Protein AF-A0A1H0VB13-F1 (afdb_monomer)

pLDDT: mean 71.56, std 12.63, range [36.59, 88.19]

Structure (mmCIF, N/CA/C/O backbone):
data_AF-A0A1H0VB13-F1
#
_entry.id   AF-A0A1H0VB13-F1
#
loop_
_atom_site.group_PDB
_atom_site.id
_atom_site.type_symbol
_atom_site.label_atom_id
_atom_site.label_alt_id
_atom_site.label_comp_id
_atom_site.label_asym_id
_atom_site.label_entity_id
_atom_site.label_seq_id
_atom_site.pdbx_PDB_ins_code
_atom_site.Cartn_x
_atom_site.Cartn_y
_atom_site.Cartn_z
_atom_site.occupancy
_atom_site.B_iso_or_equiv
_atom_site.auth_seq_id
_atom_site.auth_comp_id
_atom_site.auth_asym_id
_atom_site.auth_atom_id
_atom_site.pdbx_PDB_model_num
ATOM 1 N N . MET A 1 1 ? -4.547 21.352 -22.268 1.00 36.59 1 MET A N 1
ATOM 2 C CA . MET A 1 1 ? -4.764 19.892 -22.176 1.00 36.59 1 MET A CA 1
ATOM 3 C C . MET A 1 1 ? -3.538 19.234 -22.782 1.00 36.59 1 MET A C 1
ATOM 5 O O . MET A 1 1 ? -3.188 19.657 -23.878 1.00 36.59 1 MET A O 1
ATOM 9 N N . PRO A 1 2 ? -2.830 18.315 -22.107 1.00 38.88 2 PRO A N 1
ATOM 10 C CA . PRO A 1 2 ? -1.687 17.658 -22.729 1.00 38.88 2 PRO A CA 1
ATOM 11 C C . PRO A 1 2 ? -2.184 16.829 -23.920 1.00 38.88 2 PRO A C 1
ATOM 13 O O . PRO A 1 2 ? -3.084 16.005 -23.779 1.00 38.88 2 PRO A O 1
ATOM 16 N N . THR A 1 3 ? -1.638 17.104 -25.100 1.00 47.19 3 THR A N 1
ATOM 17 C CA . THR A 1 3 ? -2.010 16.542 -26.406 1.00 47.19 3 THR A CA 1
ATOM 18 C C . THR A 1 3 ? -1.164 15.317 -26.745 1.00 47.19 3 THR A C 1
ATOM 20 O O . THR A 1 3 ? -0.540 15.264 -27.801 1.00 47.19 3 THR A O 1
ATOM 23 N N . HIS A 1 4 ? -1.107 14.336 -25.849 1.00 48.78 4 HIS A N 1
ATOM 24 C CA . HIS A 1 4 ? -0.528 13.035 -26.173 1.00 48.78 4 HIS A CA 1
ATOM 25 C C . HIS A 1 4 ? -1.590 11.962 -25.927 1.00 48.78 4 HIS A C 1
ATOM 27 O O . HIS A 1 4 ? -1.994 11.767 -24.780 1.00 48.78 4 HIS A O 1
ATOM 33 N N . PRO A 1 5 ? -2.115 11.308 -26.981 1.00 48.91 5 PRO A N 1
ATOM 34 C CA . PRO A 1 5 ? -3.014 10.177 -26.794 1.00 48.91 5 PRO A CA 1
ATOM 35 C C . PRO A 1 5 ? -2.253 9.094 -26.021 1.00 48.91 5 PRO A C 1
ATOM 37 O O . PRO A 1 5 ? -1.144 8.753 -26.420 1.00 48.91 5 PRO A O 1
ATOM 40 N N . MET A 1 6 ? -2.819 8.583 -24.918 1.00 52.19 6 MET A N 1
ATOM 41 C CA . MET A 1 6 ? -2.251 7.455 -24.164 1.00 52.19 6 MET A CA 1
ATOM 42 C C . MET A 1 6 ? -2.031 6.283 -25.126 1.00 52.19 6 MET A C 1
ATOM 44 O O . MET A 1 6 ? -2.987 5.631 -25.550 1.00 52.19 6 MET A O 1
ATOM 48 N N . LYS A 1 7 ? -0.780 6.043 -25.524 1.00 55.25 7 LYS A N 1
ATOM 49 C CA . LYS A 1 7 ? -0.434 4.948 -26.425 1.00 55.25 7 LYS A CA 1
ATOM 50 C C . LYS A 1 7 ? -0.218 3.698 -25.588 1.00 55.25 7 LYS A C 1
ATOM 52 O O . LYS A 1 7 ? 0.750 3.603 -24.850 1.00 55.25 7 LYS A O 1
ATOM 57 N N . LEU A 1 8 ? -1.098 2.713 -25.759 1.00 52.81 8 LEU A N 1
ATOM 58 C CA . LEU A 1 8 ? -0.952 1.372 -25.175 1.00 52.81 8 LEU A CA 1
ATOM 59 C C . LEU A 1 8 ? 0.397 0.707 -25.505 1.00 52.81 8 LEU A C 1
ATOM 61 O O . LEU A 1 8 ? 0.837 -0.151 -24.755 1.00 52.81 8 LEU A O 1
ATOM 65 N N . ILE A 1 9 ? 1.043 1.109 -26.606 1.00 54.25 9 ILE A N 1
ATOM 66 C CA . ILE A 1 9 ? 2.372 0.626 -27.020 1.00 54.25 9 ILE A CA 1
ATOM 67 C C . ILE A 1 9 ? 3.470 1.048 -26.042 1.00 54.25 9 ILE A C 1
ATOM 69 O O . ILE A 1 9 ? 4.449 0.331 -25.913 1.00 54.25 9 ILE A O 1
ATOM 73 N N . GLU A 1 10 ? 3.293 2.162 -25.333 1.00 55.66 10 GLU A N 1
ATOM 74 C CA . GLU A 1 10 ? 4.275 2.621 -24.348 1.00 55.66 10 GLU A CA 1
ATOM 75 C C . GLU A 1 10 ? 4.146 1.836 -23.030 1.00 55.66 10 GLU A C 1
ATOM 77 O O . GLU A 1 10 ? 4.990 1.971 -22.159 1.00 55.66 10 GLU A O 1
ATOM 82 N N . ILE A 1 11 ? 3.126 0.979 -22.847 1.00 53.53 11 ILE A N 1
ATOM 83 C CA . ILE A 1 11 ? 3.027 0.111 -21.661 1.00 53.53 11 ILE A CA 1
ATOM 84 C C . ILE A 1 11 ? 4.187 -0.892 -21.677 1.00 53.53 11 ILE A C 1
ATOM 86 O O . ILE A 1 11 ? 4.135 -1.904 -22.370 1.00 53.53 11 ILE A O 1
ATOM 90 N N . GLY A 1 12 ? 5.214 -0.614 -20.877 1.00 55.12 12 GLY A N 1
ATOM 91 C CA . GLY A 1 12 ? 6.424 -1.433 -20.787 1.00 55.12 12 GLY A CA 1
ATOM 92 C C . GLY A 1 12 ? 7.712 -0.629 -20.933 1.00 55.12 12 GLY A C 1
ATOM 93 O O . GLY A 1 12 ? 8.744 -1.099 -20.474 1.00 55.12 12 GLY A O 1
ATOM 94 N N . ASP A 1 13 ? 7.642 0.604 -21.445 1.00 59.50 13 ASP A N 1
ATOM 95 C CA . ASP A 1 13 ? 8.806 1.477 -21.678 1.00 59.50 13 ASP A CA 1
ATOM 96 C C . ASP A 1 13 ? 9.346 2.134 -20.397 1.00 59.50 13 ASP A C 1
ATOM 98 O O . ASP A 1 13 ? 10.014 3.161 -20.458 1.00 59.50 13 ASP A O 1
ATOM 102 N N . GLY A 1 14 ? 9.008 1.607 -19.214 1.00 56.16 14 GLY A N 1
ATOM 103 C CA . GLY A 1 14 ? 9.590 2.084 -17.960 1.00 56.16 14 GLY A CA 1
ATOM 104 C C . GLY A 1 14 ? 9.458 3.597 -17.740 1.00 56.16 14 GLY A C 1
ATOM 105 O O . GLY A 1 14 ? 10.304 4.186 -17.070 1.00 56.16 14 GLY A O 1
ATOM 106 N N . ASN A 1 15 ? 8.400 4.244 -18.258 1.00 65.25 15 ASN A N 1
ATOM 107 C CA . ASN A 1 15 ? 8.157 5.682 -18.090 1.00 65.25 15 ASN A CA 1
ATOM 108 C C . ASN A 1 15 ? 6.842 5.979 -17.327 1.00 65.25 15 ASN A C 1
ATOM 110 O O . ASN A 1 15 ? 5.947 5.138 -17.210 1.00 65.25 15 ASN A O 1
ATOM 114 N N . LEU A 1 16 ? 6.702 7.193 -16.776 1.00 63.72 16 LEU A N 1
ATOM 115 C CA . LEU A 1 16 ? 5.530 7.589 -15.972 1.00 63.72 16 LEU A CA 1
ATOM 116 C C . LEU A 1 16 ? 4.203 7.472 -16.748 1.00 63.72 16 LEU A C 1
ATOM 118 O O . LEU A 1 16 ? 3.167 7.141 -16.169 1.00 63.72 16 LEU A O 1
ATOM 122 N N . TYR A 1 17 ? 4.229 7.705 -18.061 1.00 67.44 17 TYR A N 1
ATOM 123 C CA . TYR A 1 17 ? 3.052 7.589 -18.921 1.00 67.44 17 TYR A CA 1
ATOM 124 C C . TYR A 1 17 ? 2.620 6.132 -19.110 1.00 67.44 17 TYR A C 1
ATOM 126 O O . TYR A 1 17 ? 1.423 5.851 -19.115 1.00 67.44 17 TYR A O 1
ATOM 134 N N . SER A 1 18 ? 3.577 5.205 -19.158 1.00 64.25 18 SER A N 1
ATOM 135 C CA . SER A 1 18 ? 3.350 3.755 -19.188 1.00 64.25 18 SER A CA 1
ATOM 136 C C . SER A 1 18 ? 2.597 3.304 -17.940 1.00 64.25 18 SER A C 1
ATOM 138 O O . SER A 1 18 ? 1.622 2.556 -18.015 1.00 64.25 18 SER A O 1
ATOM 140 N N . LEU A 1 19 ? 3.017 3.820 -16.780 1.00 66.69 19 LEU A N 1
ATOM 141 C CA . LEU A 1 19 ? 2.373 3.548 -15.501 1.00 66.69 19 LEU A CA 1
ATOM 142 C C . LEU A 1 19 ? 0.954 4.130 -15.459 1.00 66.69 19 LEU A C 1
ATOM 144 O O . LEU A 1 19 ? 0.015 3.468 -15.022 1.00 66.69 19 LEU A O 1
ATOM 148 N N . MET A 1 20 ? 0.771 5.351 -15.959 1.00 69.44 20 MET A N 1
ATOM 149 C CA . MET A 1 20 ? -0.540 5.992 -16.032 1.00 69.44 20 MET A CA 1
ATOM 150 C C . MET A 1 20 ? -1.492 5.246 -16.986 1.00 69.44 20 MET A C 1
ATOM 152 O O . MET A 1 20 ? -2.665 5.058 -16.657 1.00 69.44 20 MET A O 1
ATOM 156 N N . ALA A 1 21 ? -0.988 4.743 -18.116 1.00 71.75 21 ALA A N 1
ATOM 157 C CA . ALA A 1 21 ? -1.733 3.892 -19.039 1.00 71.75 21 ALA A CA 1
ATOM 158 C C . ALA A 1 21 ? -2.100 2.537 -18.408 1.00 71.75 21 ALA A C 1
ATOM 160 O O . ALA A 1 21 ? -3.231 2.081 -18.577 1.00 71.75 21 ALA A O 1
ATOM 161 N N . TYR A 1 22 ? -1.207 1.933 -17.613 1.00 72.31 22 TYR A N 1
ATOM 162 C CA . TYR A 1 22 ? -1.516 0.747 -16.807 1.00 72.31 22 TYR A CA 1
ATOM 163 C C . TYR A 1 22 ? -2.664 1.020 -15.824 1.00 72.31 22 TYR A C 1
ATOM 165 O O . TYR A 1 22 ? -3.652 0.286 -15.814 1.00 72.31 22 TYR A O 1
ATOM 173 N N . PHE A 1 23 ? -2.590 2.103 -15.043 1.00 73.19 23 PHE A N 1
ATOM 174 C CA . PHE A 1 23 ? -3.661 2.468 -14.110 1.00 73.19 23 PHE A CA 1
ATOM 175 C C . PHE A 1 23 ? -4.991 2.716 -14.820 1.00 73.19 23 PHE A C 1
ATOM 177 O O . PHE A 1 23 ? -6.034 2.331 -14.299 1.00 73.19 23 PHE A O 1
ATOM 184 N N . HIS A 1 24 ? -4.964 3.318 -16.010 1.00 77.00 24 HIS A N 1
ATOM 185 C CA . HIS A 1 24 ? -6.166 3.560 -16.799 1.00 77.00 24 HIS A CA 1
ATOM 186 C C . HIS A 1 24 ? -6.757 2.271 -17.384 1.00 77.00 24 HIS A C 1
ATOM 188 O O . HIS A 1 24 ? -7.970 2.100 -17.375 1.00 77.00 24 HIS A O 1
ATOM 194 N N . LEU A 1 25 ? -5.922 1.346 -17.862 1.00 76.75 25 LEU A N 1
ATOM 195 C CA . LEU A 1 25 ? -6.375 0.087 -18.454 1.00 76.75 25 LEU A CA 1
ATOM 196 C C . LEU A 1 25 ? -6.893 -0.892 -17.392 1.00 76.75 25 LEU A C 1
ATOM 198 O O . LEU A 1 25 ? -7.947 -1.505 -17.559 1.00 76.75 25 LEU A O 1
ATOM 202 N N . PHE A 1 26 ? -6.168 -1.020 -16.282 1.00 78.88 26 PHE A N 1
ATOM 203 C CA . PHE A 1 26 ? -6.462 -1.979 -15.218 1.00 78.88 26 PHE A CA 1
ATOM 204 C C . PHE A 1 26 ? -7.296 -1.389 -14.078 1.00 78.88 26 PHE A C 1
ATOM 206 O O . PHE A 1 26 ? -7.515 -2.064 -13.074 1.00 78.88 26 PHE A O 1
ATOM 213 N N . TRP A 1 27 ? -7.829 -0.173 -14.228 1.00 79.25 27 TRP A N 1
ATOM 214 C CA . TRP A 1 27 ? -8.650 0.485 -13.207 1.00 79.25 27 TRP A CA 1
ATOM 215 C C . TRP A 1 27 ? -9.789 -0.380 -12.619 1.00 79.25 27 TRP A C 1
ATOM 217 O O . TRP A 1 27 ? -9.956 -0.340 -11.398 1.00 79.25 27 TRP A O 1
ATOM 227 N N . PRO A 1 28 ? -10.543 -1.208 -13.385 1.00 78.69 28 PRO A N 1
ATOM 228 C CA . PRO A 1 28 ? -11.640 -1.989 -12.812 1.00 78.69 28 PRO A CA 1
ATOM 229 C C . PRO A 1 28 ? -11.102 -3.139 -11.958 1.00 78.69 28 PRO A C 1
ATOM 231 O O . PRO A 1 28 ? -11.665 -3.472 -10.917 1.00 78.69 28 PRO A O 1
ATOM 234 N N . LEU A 1 29 ? -9.981 -3.725 -12.385 1.00 78.75 29 LEU A N 1
ATOM 235 C CA . LEU A 1 29 ? -9.287 -4.771 -11.648 1.00 78.75 29 LEU A CA 1
ATOM 236 C C . LEU A 1 29 ? -8.689 -4.204 -10.357 1.00 78.75 29 LEU A C 1
ATOM 238 O O . LEU A 1 29 ? -8.861 -4.793 -9.295 1.00 78.75 29 LEU A O 1
ATOM 242 N N . LEU A 1 30 ? -8.051 -3.034 -10.431 1.00 78.38 30 LEU A N 1
ATOM 243 C CA . LEU A 1 30 ? -7.515 -2.329 -9.268 1.00 78.38 30 LEU A CA 1
ATOM 244 C C . LEU A 1 30 ? -8.621 -1.958 -8.274 1.00 78.38 30 LEU A C 1
ATOM 246 O O . LEU A 1 30 ? -8.432 -2.113 -7.070 1.00 78.38 30 LEU A O 1
ATOM 250 N N . LEU A 1 31 ? -9.795 -1.544 -8.761 1.00 81.06 31 LEU A N 1
ATOM 251 C CA . LEU A 1 31 ? -10.966 -1.301 -7.921 1.00 81.06 31 LEU A CA 1
ATOM 252 C C . LEU A 1 31 ? -11.427 -2.583 -7.215 1.00 81.06 31 LEU A C 1
ATOM 254 O O . LEU A 1 31 ? -11.638 -2.571 -6.003 1.00 81.06 31 LEU A O 1
ATOM 258 N N . ALA A 1 32 ? -11.554 -3.692 -7.948 1.00 84.38 32 ALA A N 1
ATOM 259 C CA . ALA A 1 32 ? -11.945 -4.979 -7.377 1.00 84.38 32 ALA A CA 1
ATOM 260 C C . ALA A 1 32 ? -10.946 -5.455 -6.312 1.00 84.38 32 ALA A C 1
ATOM 262 O O . ALA A 1 32 ? -11.350 -5.846 -5.218 1.00 84.38 32 ALA A O 1
ATOM 263 N N . VAL A 1 33 ? -9.644 -5.351 -6.594 1.00 82.88 33 VAL A N 1
ATOM 264 C CA . VAL A 1 33 ? -8.573 -5.660 -5.638 1.00 82.88 33 VAL A CA 1
ATOM 265 C C . VAL A 1 33 ? -8.658 -4.750 -4.413 1.00 82.88 33 VAL A C 1
ATOM 267 O O . VAL A 1 33 ? -8.533 -5.237 -3.291 1.00 82.88 33 VAL A O 1
ATOM 270 N N . GLY A 1 34 ? -8.930 -3.455 -4.591 1.00 79.75 34 GLY A N 1
ATOM 271 C CA . GLY A 1 34 ? -9.112 -2.503 -3.495 1.00 79.75 34 GLY A CA 1
ATOM 272 C C . GLY A 1 34 ? -10.286 -2.864 -2.582 1.00 79.75 34 GLY A C 1
ATOM 273 O O . GLY A 1 34 ? -10.127 -2.915 -1.363 1.00 79.75 34 GLY A O 1
ATOM 274 N N . ILE A 1 35 ? -11.447 -3.194 -3.158 1.00 84.19 35 ILE A N 1
ATOM 275 C CA . ILE A 1 35 ? -12.626 -3.655 -2.405 1.00 84.19 35 ILE A CA 1
ATOM 276 C C . ILE A 1 35 ? -12.307 -4.948 -1.651 1.00 84.19 35 ILE A C 1
ATOM 278 O O . ILE A 1 35 ? -12.619 -5.072 -0.466 1.00 84.19 35 ILE A O 1
ATOM 282 N N . LEU A 1 36 ? -11.658 -5.901 -2.319 1.00 81.81 36 LEU A N 1
ATOM 283 C CA . LEU A 1 36 ? -11.321 -7.190 -1.729 1.00 81.81 36 LEU A CA 1
ATOM 284 C C . LEU A 1 36 ? -10.319 -7.034 -0.578 1.00 81.81 36 LEU A C 1
ATOM 286 O O . LEU A 1 36 ? -10.489 -7.640 0.475 1.00 81.81 36 LEU A O 1
ATOM 290 N N . THR A 1 37 ? -9.322 -6.166 -0.746 1.00 81.62 37 THR A N 1
ATOM 291 C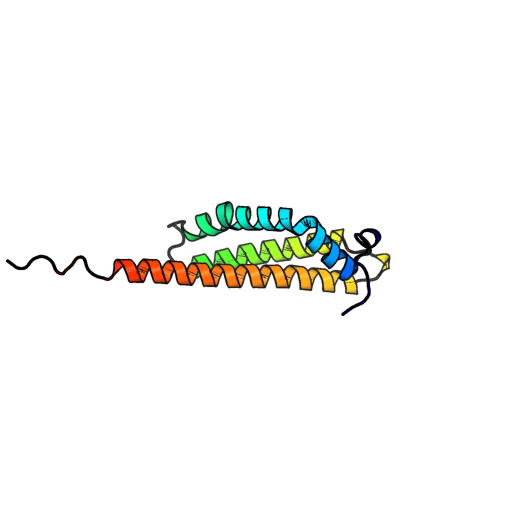 CA . THR A 1 37 ? -8.331 -5.831 0.286 1.00 81.62 37 THR A CA 1
ATOM 292 C C . THR A 1 37 ? -9.012 -5.194 1.492 1.00 81.62 37 THR A C 1
ATOM 294 O O . THR A 1 37 ? -8.766 -5.591 2.633 1.00 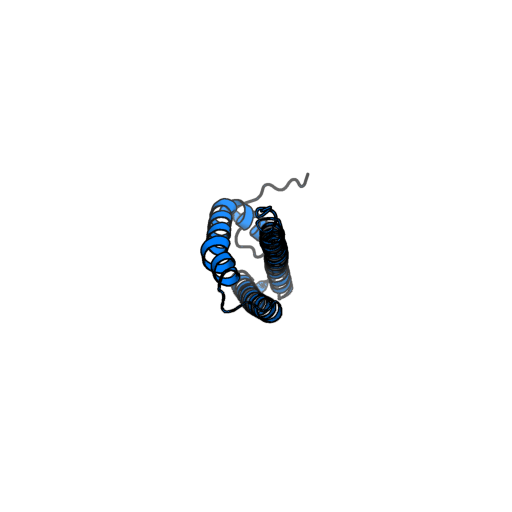81.62 37 THR A O 1
ATOM 297 N N . GLN A 1 38 ? -9.940 -4.266 1.249 1.00 78.81 38 GLN A N 1
ATOM 298 C CA . GLN A 1 38 ? -10.714 -3.630 2.306 1.00 78.81 38 GLN A CA 1
ATOM 299 C C . GLN A 1 38 ? -11.555 -4.653 3.090 1.00 78.81 38 GLN A C 1
ATOM 301 O O . GLN A 1 38 ? -11.597 -4.618 4.320 1.00 78.81 38 GLN A O 1
ATOM 306 N N . TYR A 1 39 ? -12.219 -5.574 2.391 1.00 80.38 39 TYR A N 1
ATOM 307 C CA . TYR A 1 39 ? -13.151 -6.516 3.005 1.00 80.38 39 TYR A CA 1
ATOM 308 C C . TYR A 1 39 ? -12.467 -7.715 3.676 1.00 80.38 39 TYR A C 1
ATOM 310 O O . TYR A 1 39 ? -12.888 -8.129 4.750 1.00 80.38 39 TYR A O 1
ATOM 318 N N . LEU A 1 40 ? -11.415 -8.271 3.066 1.00 80.81 40 LEU A N 1
ATOM 319 C CA . LEU A 1 40 ? -10.743 -9.480 3.558 1.00 80.81 40 LEU A CA 1
ATOM 320 C C . LEU A 1 40 ? -9.614 -9.188 4.542 1.00 80.81 40 LEU A C 1
ATOM 322 O O . LEU A 1 40 ? -9.342 -10.012 5.412 1.00 80.81 40 LEU A O 1
ATOM 326 N N . ILE A 1 41 ? -8.935 -8.049 4.394 1.00 78.94 41 ILE A N 1
ATOM 327 C CA . ILE A 1 41 ? -7.752 -7.731 5.198 1.00 78.94 41 ILE A CA 1
ATOM 328 C C . ILE A 1 41 ? -8.097 -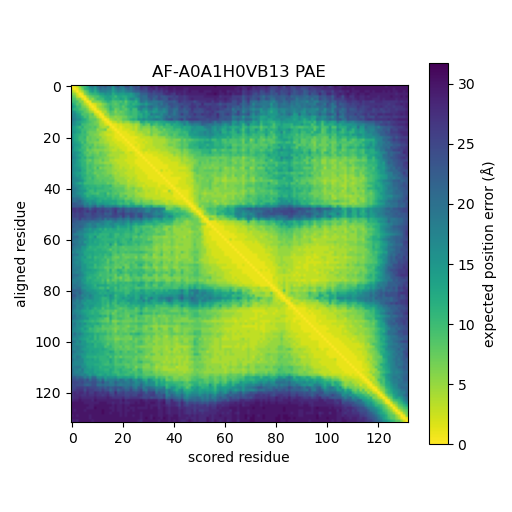6.628 6.185 1.00 78.94 41 ILE A C 1
ATOM 330 O O . ILE A 1 41 ? -8.020 -6.836 7.390 1.00 78.94 41 ILE A O 1
ATOM 334 N N . VAL A 1 42 ? -8.525 -5.466 5.697 1.00 76.75 42 VAL A N 1
ATOM 335 C CA . VAL A 1 42 ? -8.633 -4.262 6.528 1.00 76.75 42 VAL A CA 1
ATOM 336 C C . VAL A 1 42 ? -9.716 -4.381 7.607 1.00 76.75 42 VAL A C 1
ATOM 338 O O . VAL A 1 42 ? -9.436 -4.143 8.782 1.00 76.75 42 VAL A O 1
ATOM 341 N N . VAL A 1 43 ? -10.947 -4.748 7.234 1.00 76.69 43 VAL A N 1
ATOM 342 C CA . VAL A 1 43 ? -12.066 -4.851 8.188 1.00 76.69 43 VAL A CA 1
ATOM 343 C C . VAL A 1 43 ? -11.830 -5.947 9.239 1.00 76.69 43 VAL A C 1
ATOM 345 O O . VAL A 1 43 ? -11.932 -5.627 10.425 1.00 76.69 43 VAL A O 1
ATOM 348 N N . PRO A 1 44 ? -11.457 -7.192 8.879 1.00 76.44 44 PRO A N 1
ATOM 349 C CA . PRO A 1 44 ? -11.229 -8.250 9.863 1.00 76.44 44 PRO A CA 1
ATOM 350 C C . PRO A 1 44 ? -10.067 -7.938 10.803 1.00 76.44 44 PRO A C 1
ATOM 352 O O . PRO A 1 44 ? -10.134 -8.236 11.991 1.00 76.44 44 PRO A O 1
ATOM 355 N N . LEU A 1 45 ? -9.014 -7.295 10.298 1.00 73.88 45 LEU A N 1
ATOM 356 C CA . LEU A 1 45 ? -7.869 -6.886 11.102 1.00 73.88 45 LEU A CA 1
ATOM 357 C C . LEU A 1 45 ? -8.221 -5.784 12.108 1.00 73.88 45 LEU A C 1
ATOM 359 O O . LEU A 1 45 ? -7.690 -5.776 13.218 1.00 73.88 45 LEU A O 1
ATOM 363 N N . TRP A 1 46 ? -9.120 -4.871 11.733 1.00 71.31 46 TRP A N 1
ATOM 364 C CA . TRP A 1 46 ? -9.595 -3.803 12.611 1.00 71.31 46 TRP A CA 1
ATOM 365 C C . TRP A 1 46 ? -10.597 -4.293 13.665 1.00 71.31 46 TRP A C 1
ATOM 367 O O . TRP A 1 46 ? -10.541 -3.852 14.813 1.00 71.31 46 TRP A O 1
ATOM 377 N N . ASP A 1 47 ? -11.505 -5.197 13.285 1.00 72.50 47 ASP A N 1
ATOM 378 C CA . ASP A 1 47 ? -12.552 -5.736 14.166 1.00 72.50 47 ASP A CA 1
ATOM 379 C C . ASP A 1 47 ? -12.042 -6.865 15.082 1.00 72.50 47 ASP A C 1
ATOM 381 O O . ASP A 1 47 ? -12.706 -7.254 16.045 1.00 72.50 47 ASP A O 1
ATOM 385 N N . ASN A 1 48 ? -10.831 -7.375 14.828 1.00 71.69 48 ASN A N 1
ATOM 386 C CA . ASN A 1 48 ? -10.212 -8.384 15.674 1.00 71.69 48 ASN A CA 1
ATOM 387 C C . ASN A 1 48 ? -10.006 -7.850 17.104 1.00 71.69 48 ASN A C 1
ATOM 389 O O . ASN A 1 48 ? -9.172 -6.981 17.376 1.00 71.69 48 ASN A O 1
ATOM 393 N N . GLN A 1 49 ? -10.753 -8.430 18.047 1.00 55.88 49 GLN A N 1
ATOM 394 C CA . GLN A 1 49 ? -10.782 -8.033 19.456 1.00 55.88 49 GLN A CA 1
ATOM 395 C C . GLN A 1 49 ? -9.443 -8.221 20.189 1.00 55.88 49 GLN A C 1
ATOM 397 O O . GLN A 1 49 ? -9.265 -7.666 21.276 1.00 55.88 49 GLN A O 1
ATOM 402 N N . ALA A 1 50 ? -8.484 -8.948 19.604 1.00 55.81 50 ALA A N 1
ATOM 403 C CA . ALA A 1 50 ? -7.114 -9.038 20.111 1.00 55.81 50 ALA A CA 1
ATOM 404 C C . ALA A 1 50 ? -6.365 -7.690 20.037 1.00 55.81 50 ALA A C 1
ATOM 406 O O . ALA A 1 50 ? -5.429 -7.447 20.796 1.00 55.81 50 ALA A O 1
ATOM 407 N N . VAL A 1 51 ? -6.808 -6.774 19.169 1.00 59.41 51 VAL A N 1
ATOM 408 C CA . VAL A 1 51 ? -6.165 -5.484 18.891 1.00 59.41 51 VAL A CA 1
ATOM 409 C C . VAL A 1 51 ? -6.961 -4.331 19.524 1.00 59.41 51 VAL A C 1
ATOM 411 O O . VAL A 1 51 ? -7.272 -3.323 18.888 1.00 59.41 51 VAL A O 1
ATOM 414 N N . LYS A 1 52 ? -7.330 -4.467 20.807 1.00 62.12 52 LYS A N 1
ATOM 415 C CA . LYS A 1 52 ? -8.049 -3.413 21.559 1.00 62.12 52 LYS A CA 1
ATOM 416 C C . LYS A 1 52 ? -7.210 -2.155 21.803 1.00 62.12 52 LYS A C 1
ATOM 418 O O . LYS A 1 52 ? -7.763 -1.084 22.031 1.00 62.12 52 LYS A O 1
ATOM 423 N N . SER A 1 53 ? -5.881 -2.263 21.760 1.00 68.75 53 SER A N 1
ATOM 424 C CA . SER A 1 53 ? -4.988 -1.126 21.991 1.00 68.75 53 SER A CA 1
ATOM 425 C C . SER A 1 53 ? -4.663 -0.393 20.692 1.00 68.75 53 SER A C 1
ATOM 427 O O . SER A 1 53 ? -4.209 -1.001 19.721 1.00 68.75 53 SER A O 1
ATOM 429 N N . PHE A 1 54 ? -4.799 0.935 20.709 1.00 70.06 54 PHE A N 1
ATOM 430 C CA . PHE A 1 54 ? -4.399 1.818 19.609 1.00 70.06 54 PHE A CA 1
ATOM 431 C C . PHE A 1 54 ? -2.954 1.563 19.148 1.00 70.06 54 PHE A C 1
ATOM 433 O O . PHE A 1 54 ? -2.677 1.559 17.952 1.00 70.06 54 PHE A O 1
ATOM 440 N N . LYS A 1 55 ? -2.044 1.257 20.087 1.00 74.12 55 LYS A N 1
ATOM 441 C CA . LYS A 1 55 ? -0.644 0.926 19.776 1.00 74.12 55 LYS A CA 1
ATOM 442 C C . LYS A 1 55 ? -0.521 -0.329 18.911 1.00 74.12 55 LYS A C 1
ATOM 444 O O . LYS A 1 55 ? 0.256 -0.337 17.967 1.00 74.12 55 LYS A O 1
ATOM 449 N N . ALA A 1 56 ? -1.303 -1.367 19.205 1.00 74.69 56 ALA A N 1
ATOM 450 C CA . ALA A 1 56 ? -1.270 -2.613 18.447 1.00 74.69 56 ALA A CA 1
ATOM 451 C C . ALA A 1 56 ? -1.827 -2.418 17.025 1.00 74.69 56 ALA A C 1
ATOM 453 O O . ALA A 1 56 ? -1.253 -2.934 16.070 1.00 74.69 56 ALA A O 1
ATOM 454 N N . ARG A 1 57 ? -2.868 -1.587 16.863 1.00 73.50 57 ARG A N 1
ATOM 455 C CA . ARG A 1 57 ? -3.403 -1.214 15.540 1.00 73.50 57 ARG A CA 1
ATOM 456 C C . ARG A 1 57 ? -2.378 -0.444 14.705 1.00 73.50 57 ARG A C 1
ATOM 458 O O . ARG A 1 57 ? -2.242 -0.702 13.514 1.00 73.50 57 ARG A O 1
ATOM 465 N N . LEU A 1 58 ? -1.626 0.454 15.340 1.00 77.81 58 LEU A N 1
ATOM 466 C CA . LEU A 1 58 ? -0.577 1.236 14.686 1.00 77.81 58 LEU A CA 1
ATOM 467 C C . LEU A 1 58 ? 0.601 0.346 14.255 1.00 77.81 58 LEU A C 1
ATOM 469 O O . LEU A 1 58 ? 1.053 0.454 13.121 1.00 77.81 58 LEU A O 1
ATOM 473 N N . ILE A 1 59 ? 1.040 -0.587 15.109 1.00 81.88 59 ILE A N 1
ATOM 474 C CA . ILE A 1 59 ? 2.091 -1.566 14.769 1.00 81.88 59 ILE A CA 1
ATOM 475 C C . ILE A 1 59 ? 1.682 -2.404 13.558 1.00 81.88 59 ILE A C 1
ATOM 477 O O . ILE A 1 59 ? 2.454 -2.537 12.614 1.00 81.88 59 ILE A O 1
ATOM 481 N N . ILE A 1 60 ? 0.456 -2.925 13.557 1.00 78.31 60 ILE A N 1
ATOM 482 C CA . ILE A 1 60 ? -0.070 -3.706 12.438 1.00 78.31 60 ILE A CA 1
ATOM 483 C C . ILE A 1 60 ? -0.106 -2.869 11.151 1.00 78.31 60 ILE A C 1
ATOM 485 O O . ILE A 1 60 ? 0.301 -3.351 10.095 1.00 78.31 60 ILE A O 1
ATOM 489 N N . GLY A 1 61 ? -0.533 -1.606 11.237 1.00 78.12 61 GLY A N 1
ATOM 490 C CA . GLY A 1 61 ? -0.501 -0.680 10.106 1.00 78.12 61 GLY A CA 1
ATOM 491 C C . GLY A 1 61 ? 0.898 -0.448 9.552 1.00 78.12 61 GLY A C 1
ATOM 492 O O . GLY A 1 61 ? 1.082 -0.470 8.338 1.00 78.12 61 GLY A O 1
ATOM 493 N N . ILE A 1 62 ? 1.894 -0.303 10.428 1.00 82.38 62 ILE A N 1
ATOM 494 C CA . ILE A 1 62 ? 3.299 -0.202 10.023 1.00 82.38 62 ILE A CA 1
ATOM 495 C C . ILE A 1 62 ? 3.753 -1.493 9.334 1.00 82.38 62 ILE A C 1
ATOM 497 O O . ILE A 1 62 ? 4.350 -1.417 8.266 1.00 82.38 62 ILE A O 1
ATOM 501 N N . CYS A 1 63 ? 3.458 -2.671 9.894 1.00 84.19 63 CYS A N 1
ATOM 502 C CA . CYS A 1 63 ? 3.837 -3.950 9.284 1.00 84.19 63 CYS A CA 1
ATOM 503 C C . CYS A 1 63 ? 3.287 -4.085 7.862 1.00 84.19 63 CYS A C 1
ATOM 505 O O . CYS A 1 63 ? 4.013 -4.472 6.948 1.00 84.19 63 CYS A O 1
ATOM 507 N N . ILE A 1 64 ? 2.022 -3.718 7.668 1.00 81.38 64 ILE A N 1
ATOM 508 C CA . ILE A 1 64 ? 1.396 -3.725 6.350 1.00 81.38 64 ILE A CA 1
ATOM 509 C C . ILE A 1 64 ? 2.055 -2.705 5.419 1.00 81.38 64 ILE A C 1
ATOM 511 O O . ILE A 1 64 ? 2.393 -3.054 4.292 1.00 81.38 64 ILE A O 1
ATOM 515 N N . ALA A 1 65 ? 2.291 -1.475 5.882 1.00 82.62 65 ALA A N 1
ATOM 516 C CA . ALA A 1 65 ? 2.955 -0.453 5.081 1.00 82.62 65 ALA A CA 1
ATOM 517 C C . ALA A 1 65 ? 4.353 -0.905 4.626 1.00 82.62 65 ALA A C 1
ATOM 519 O O . ALA A 1 65 ? 4.705 -0.717 3.465 1.00 82.62 65 ALA A O 1
ATOM 520 N N . VAL A 1 66 ? 5.122 -1.568 5.497 1.00 85.75 66 VAL A N 1
ATOM 521 C CA . VAL A 1 66 ? 6.432 -2.140 5.147 1.00 85.75 66 VAL A CA 1
ATOM 522 C C . VAL A 1 66 ? 6.297 -3.207 4.063 1.00 85.75 66 VAL A C 1
ATOM 524 O O . VAL A 1 66 ? 7.050 -3.178 3.090 1.00 85.75 66 VAL A O 1
ATOM 527 N N . VAL A 1 67 ? 5.326 -4.117 4.185 1.00 86.38 67 VAL A N 1
ATOM 528 C CA . VAL A 1 67 ? 5.059 -5.128 3.150 1.00 86.38 67 VAL A CA 1
ATOM 529 C C . VAL A 1 67 ? 4.691 -4.454 1.825 1.00 86.38 67 VAL A C 1
ATOM 531 O O . VAL A 1 67 ? 5.242 -4.812 0.788 1.00 86.38 67 VAL A O 1
ATOM 534 N N . CYS A 1 68 ? 3.835 -3.430 1.842 1.00 84.81 68 CYS A N 1
ATOM 535 C CA . CYS A 1 68 ? 3.466 -2.674 0.645 1.00 84.81 68 CYS A CA 1
ATOM 536 C C . CYS A 1 68 ? 4.661 -1.956 0.001 1.00 84.81 68 CYS A C 1
ATOM 538 O O . CYS A 1 68 ? 4.787 -1.993 -1.220 1.00 84.81 68 CYS A O 1
ATOM 540 N N . ILE A 1 69 ? 5.553 -1.349 0.790 1.00 85.75 69 ILE A N 1
ATOM 541 C CA . ILE A 1 69 ? 6.778 -0.702 0.289 1.00 85.75 69 ILE A CA 1
ATOM 542 C C . ILE A 1 69 ? 7.726 -1.737 -0.328 1.00 85.75 69 ILE A C 1
ATOM 544 O O . ILE A 1 69 ? 8.321 -1.473 -1.374 1.00 85.75 69 ILE A O 1
ATOM 548 N N . ALA A 1 70 ? 7.847 -2.921 0.281 1.00 88.19 70 ALA A N 1
ATOM 549 C CA . ALA A 1 70 ? 8.645 -4.014 -0.266 1.00 88.19 70 ALA A CA 1
ATOM 550 C C . ALA A 1 70 ? 8.086 -4.488 -1.617 1.00 88.19 70 ALA A C 1
ATOM 552 O O . ALA A 1 70 ? 8.834 -4.576 -2.588 1.00 88.19 70 ALA A O 1
ATOM 553 N N . PHE A 1 71 ? 6.768 -4.694 -1.714 1.00 84.12 71 PHE A N 1
ATOM 554 C CA . PHE A 1 71 ? 6.108 -5.027 -2.979 1.00 84.12 71 PHE A CA 1
ATOM 555 C C . PHE A 1 71 ? 6.262 -3.924 -4.027 1.00 84.12 71 PHE A C 1
ATOM 557 O O . PHE A 1 71 ? 6.552 -4.227 -5.181 1.00 84.12 71 PHE A O 1
ATOM 564 N N . ALA A 1 72 ? 6.117 -2.653 -3.643 1.00 83.19 72 ALA A N 1
ATOM 565 C CA . ALA A 1 72 ? 6.345 -1.523 -4.538 1.00 83.19 72 ALA A CA 1
ATOM 566 C C . ALA A 1 72 ? 7.773 -1.547 -5.101 1.00 83.19 72 ALA A C 1
ATOM 568 O O . ALA A 1 72 ? 7.956 -1.368 -6.304 1.00 83.19 72 ALA A O 1
ATOM 569 N N . GLY A 1 73 ? 8.771 -1.838 -4.263 1.00 82.50 73 GLY A N 1
ATOM 570 C CA . GLY A 1 73 ? 10.160 -2.009 -4.687 1.00 82.50 73 GLY A CA 1
ATOM 571 C C . GLY A 1 73 ? 10.344 -3.188 -5.644 1.00 82.50 73 GLY A C 1
ATOM 572 O O . GLY A 1 73 ? 10.975 -3.032 -6.684 1.00 82.50 73 GLY A O 1
ATOM 573 N N . SER A 1 74 ? 9.745 -4.348 -5.351 1.00 83.81 74 SER A N 1
ATOM 574 C CA . SER A 1 74 ? 9.805 -5.526 -6.229 1.00 83.81 74 SER A CA 1
ATOM 575 C C . SER A 1 74 ? 9.155 -5.281 -7.590 1.00 83.81 74 SER A C 1
ATOM 577 O O . SER A 1 74 ? 9.735 -5.628 -8.613 1.00 83.81 74 SER A O 1
ATOM 579 N N . ILE A 1 75 ? 7.979 -4.651 -7.622 1.00 79.19 75 ILE A N 1
ATOM 580 C CA . ILE A 1 75 ? 7.297 -4.291 -8.872 1.00 79.19 75 ILE A CA 1
ATOM 581 C C . ILE A 1 75 ? 8.138 -3.278 -9.651 1.00 79.19 75 ILE A C 1
ATOM 583 O O . ILE A 1 75 ? 8.337 -3.445 -10.850 1.00 79.19 75 ILE A O 1
ATOM 587 N N . SER A 1 76 ? 8.690 -2.274 -8.967 1.00 78.44 76 SER A N 1
ATOM 588 C CA . SER A 1 76 ? 9.572 -1.286 -9.595 1.00 78.44 76 SER A CA 1
ATOM 589 C C . SER A 1 76 ? 10.815 -1.942 -10.184 1.00 78.44 76 SER A C 1
ATOM 591 O O . SER A 1 76 ? 11.226 -1.568 -11.269 1.00 78.44 76 SER A O 1
ATOM 593 N N . TYR A 1 77 ? 11.379 -2.953 -9.518 1.00 78.44 77 TYR A N 1
ATOM 594 C CA . TYR A 1 77 ? 12.522 -3.712 -10.027 1.00 78.44 77 TYR A CA 1
ATOM 595 C C . TYR A 1 77 ? 12.173 -4.539 -11.271 1.00 78.44 77 TYR A C 1
ATOM 597 O O . TYR A 1 77 ? 12.983 -4.623 -12.183 1.00 78.44 77 TYR A O 1
ATOM 605 N N . ILE A 1 78 ? 10.974 -5.134 -11.315 1.00 77.88 78 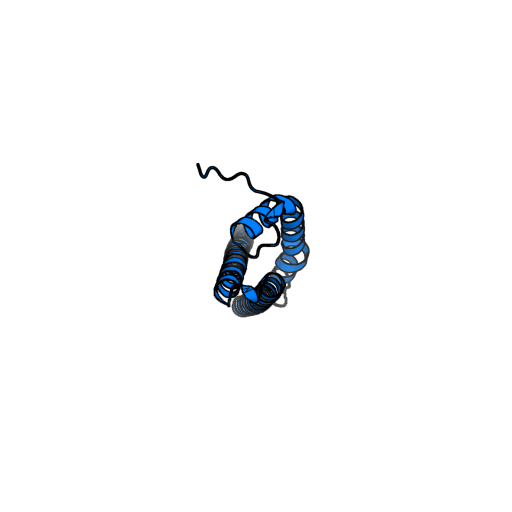ILE A N 1
ATOM 606 C CA . ILE A 1 78 ? 10.498 -5.920 -12.466 1.00 77.88 78 ILE A CA 1
ATOM 607 C C . ILE A 1 78 ? 10.230 -5.029 -13.686 1.00 77.88 78 ILE A C 1
ATOM 609 O O . ILE A 1 78 ? 10.494 -5.445 -14.808 1.00 77.88 78 ILE A O 1
ATOM 613 N N . ILE A 1 79 ? 9.671 -3.834 -13.472 1.00 73.69 79 ILE A N 1
ATOM 614 C CA . ILE A 1 79 ? 9.326 -2.891 -14.550 1.00 73.69 79 ILE A CA 1
ATOM 615 C C . ILE A 1 79 ? 10.558 -2.123 -15.040 1.00 73.69 79 ILE A C 1
ATOM 617 O O . ILE A 1 79 ? 10.593 -1.668 -16.179 1.00 73.69 79 ILE A O 1
ATOM 621 N N . TRP A 1 80 ? 11.549 -1.935 -14.174 1.00 75.31 80 TRP A N 1
ATOM 622 C CA . TRP A 1 80 ? 12.718 -1.126 -14.470 1.00 75.31 80 TRP A CA 1
ATOM 623 C C . TRP A 1 80 ? 13.610 -1.752 -15.549 1.00 75.31 80 TRP A C 1
ATOM 625 O O . TRP A 1 80 ? 14.130 -2.855 -15.378 1.00 75.31 80 TRP A O 1
ATOM 635 N N . ASP A 1 81 ? 13.852 -0.994 -16.621 1.00 73.31 81 ASP A N 1
ATOM 636 C CA . ASP A 1 81 ? 14.888 -1.308 -17.599 1.00 73.31 81 ASP A CA 1
ATOM 637 C C . ASP A 1 81 ? 16.267 -0.842 -17.102 1.00 73.31 81 ASP A C 1
ATOM 639 O O . ASP A 1 81 ? 16.529 0.348 -16.904 1.00 73.31 81 ASP A O 1
ATOM 643 N N . GLN A 1 82 ? 17.181 -1.798 -16.934 1.00 73.12 82 GLN A N 1
ATOM 644 C CA . GLN A 1 82 ? 18.551 -1.546 -16.486 1.00 73.12 82 GLN A CA 1
ATOM 645 C C . GLN A 1 82 ? 19.358 -0.696 -17.480 1.00 73.12 82 GLN A C 1
ATOM 647 O O . GLN A 1 82 ? 20.350 -0.083 -17.077 1.00 73.12 82 GLN A O 1
ATOM 652 N N . ALA A 1 83 ? 18.947 -0.632 -18.751 1.00 74.25 83 ALA A N 1
ATOM 653 C CA . ALA A 1 83 ? 19.604 0.174 -19.776 1.00 74.25 83 ALA A CA 1
ATOM 654 C C . ALA A 1 83 ? 19.439 1.690 -19.553 1.00 74.25 83 ALA A C 1
ATOM 656 O O . ALA A 1 83 ? 20.311 2.465 -19.948 1.00 74.25 83 ALA A O 1
ATOM 657 N N . GLU A 1 84 ? 18.370 2.120 -18.877 1.00 70.31 84 GLU A N 1
ATOM 658 C CA . GLU A 1 84 ? 18.042 3.538 -18.662 1.00 70.31 84 GLU A CA 1
ATOM 659 C C . GLU A 1 84 ? 18.654 4.132 -17.375 1.00 70.31 84 GLU A C 1
ATOM 661 O O . GLU A 1 84 ? 18.463 5.309 -17.054 1.00 70.31 84 GLU A O 1
ATOM 666 N N . GLY A 1 85 ? 19.433 3.341 -16.629 1.00 78.12 85 GLY A N 1
ATOM 667 C CA . GLY A 1 85 ? 20.035 3.748 -15.356 1.00 78.12 85 GLY A CA 1
ATOM 668 C C . GLY A 1 85 ? 19.045 3.713 -14.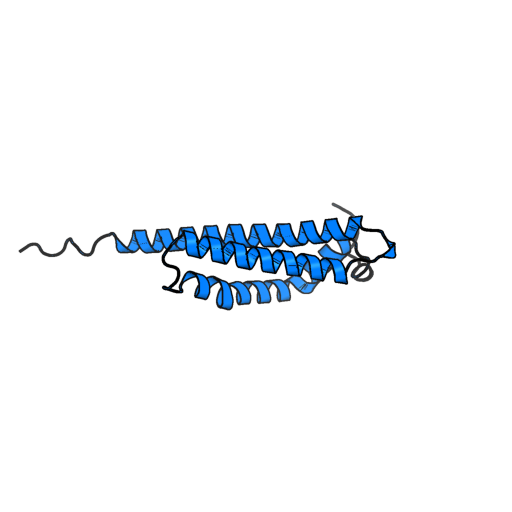187 1.00 78.12 85 GLY A C 1
ATOM 669 O O . GLY A 1 85 ? 17.901 3.318 -14.338 1.00 78.12 85 GLY A O 1
ATOM 670 N N . THR A 1 86 ? 19.467 4.087 -12.976 1.00 80.06 86 THR A N 1
ATOM 671 C CA . THR A 1 86 ? 18.685 3.840 -11.740 1.00 80.06 86 THR A CA 1
ATOM 672 C C . THR A 1 86 ? 17.610 4.885 -11.426 1.00 80.06 86 THR A C 1
ATOM 674 O O . THR A 1 86 ? 16.798 4.680 -10.523 1.00 80.06 86 THR A O 1
ATOM 677 N N . ALA A 1 87 ? 17.572 6.011 -12.140 1.00 77.94 87 ALA A N 1
ATOM 678 C CA . ALA A 1 87 ? 16.628 7.093 -11.854 1.00 77.94 87 ALA A CA 1
ATOM 679 C C . ALA A 1 87 ? 15.142 6.693 -12.032 1.00 77.94 87 ALA A C 1
ATOM 681 O O . ALA A 1 87 ? 14.349 7.005 -11.135 1.00 77.94 87 ALA A O 1
ATOM 682 N N . PRO A 1 88 ? 14.740 5.962 -13.096 1.00 73.75 88 PRO A N 1
ATOM 683 C CA . PRO A 1 88 ? 13.360 5.501 -13.265 1.00 73.75 88 PRO A CA 1
ATOM 684 C C . PRO A 1 88 ? 12.926 4.537 -12.157 1.00 73.75 88 PRO A C 1
ATOM 686 O O . PRO A 1 88 ? 11.823 4.666 -11.629 1.00 73.75 88 PRO A O 1
ATOM 689 N N . PHE A 1 89 ? 13.819 3.640 -11.720 1.00 77.69 89 PHE A N 1
ATOM 690 C CA . PHE A 1 89 ? 13.555 2.713 -10.615 1.00 77.69 89 PHE A CA 1
ATOM 691 C C . PHE A 1 89 ? 13.117 3.443 -9.340 1.00 77.69 89 PHE A C 1
ATOM 693 O O . PHE A 1 89 ? 12.069 3.131 -8.773 1.00 77.69 89 PHE A O 1
ATOM 700 N N . TYR A 1 90 ? 13.891 4.443 -8.902 1.00 79.75 90 TYR A N 1
ATOM 701 C CA . TYR A 1 90 ? 13.553 5.207 -7.700 1.00 79.75 90 TYR A CA 1
ATOM 702 C C . TYR A 1 90 ? 12.285 6.040 -7.883 1.00 79.75 90 TYR A C 1
ATOM 704 O O . TYR A 1 90 ? 11.514 6.176 -6.935 1.00 79.75 90 TYR A O 1
ATOM 712 N N . SER A 1 91 ? 12.041 6.561 -9.089 1.00 77.62 91 SER A N 1
ATOM 713 C CA . SER A 1 91 ? 10.817 7.302 -9.396 1.00 77.62 91 SER A CA 1
ATOM 714 C C . SER A 1 91 ? 9.572 6.418 -9.260 1.00 77.62 91 SER A C 1
ATOM 716 O O . SER A 1 91 ? 8.619 6.808 -8.583 1.00 77.62 91 SER A O 1
ATOM 718 N N . PHE A 1 92 ? 9.601 5.196 -9.804 1.00 77.81 92 PHE A N 1
ATOM 719 C CA . PHE A 1 92 ? 8.500 4.240 -9.662 1.00 77.81 92 PHE A CA 1
ATOM 720 C C . PHE A 1 92 ? 8.313 3.757 -8.245 1.00 77.81 92 PHE A C 1
ATOM 722 O O . PHE A 1 92 ? 7.185 3.730 -7.749 1.00 77.81 92 PHE A O 1
ATOM 729 N N . TRP A 1 93 ? 9.413 3.419 -7.581 1.00 83.38 93 TRP A N 1
ATOM 730 C CA . TRP A 1 93 ? 9.342 2.929 -6.221 1.00 83.38 93 TRP A CA 1
ATOM 731 C C . TRP A 1 93 ? 8.758 3.988 -5.292 1.00 83.38 93 TRP A C 1
ATOM 733 O O . TRP A 1 93 ? 7.867 3.675 -4.498 1.00 83.38 93 TRP A O 1
ATOM 743 N N . TRP A 1 94 ? 9.188 5.244 -5.439 1.00 82.88 94 TRP A N 1
ATOM 744 C CA . TRP A 1 94 ? 8.634 6.364 -4.691 1.00 82.88 94 TRP A CA 1
ATOM 745 C C . TRP A 1 94 ? 7.147 6.567 -4.990 1.00 82.88 94 TRP A C 1
ATOM 747 O O . TRP A 1 94 ? 6.343 6.580 -4.062 1.00 82.88 94 TRP A O 1
ATOM 757 N N . TYR A 1 95 ? 6.762 6.637 -6.267 1.00 80.00 95 TYR A N 1
ATOM 758 C CA . TYR A 1 95 ? 5.376 6.890 -6.670 1.00 80.00 95 TYR A CA 1
ATOM 759 C C . TYR A 1 95 ? 4.408 5.792 -6.196 1.00 80.00 95 TYR A C 1
ATOM 761 O O . TYR A 1 95 ? 3.344 6.076 -5.644 1.00 80.00 95 TYR A O 1
ATOM 769 N N . LEU A 1 96 ? 4.787 4.520 -6.350 1.00 81.00 96 LEU A N 1
ATOM 770 C CA . LEU A 1 96 ? 3.990 3.388 -5.872 1.00 81.00 96 LEU A CA 1
ATOM 771 C C . LEU A 1 96 ? 3.904 3.357 -4.342 1.00 81.00 96 LEU A C 1
ATOM 773 O O . LEU A 1 96 ? 2.838 3.069 -3.793 1.00 81.00 96 LEU A O 1
ATOM 777 N N . SER A 1 97 ? 5.000 3.676 -3.649 1.00 83.56 97 SER A N 1
ATOM 778 C CA . SER A 1 97 ? 5.018 3.738 -2.183 1.00 83.56 97 SER A CA 1
ATOM 779 C C . SER A 1 97 ? 4.152 4.881 -1.657 1.00 83.56 97 SER A C 1
ATOM 781 O O . SER A 1 97 ? 3.438 4.699 -0.675 1.00 83.56 97 SER A O 1
ATOM 783 N N . GLU A 1 98 ? 4.165 6.034 -2.326 1.00 84.25 98 GLU A N 1
ATOM 784 C CA . GLU A 1 98 ? 3.363 7.202 -1.971 1.00 84.25 98 GLU A CA 1
ATOM 785 C C . GLU A 1 98 ? 1.865 6.894 -2.055 1.00 84.25 98 GLU A C 1
ATOM 787 O O . GLU A 1 98 ? 1.147 7.090 -1.073 1.00 84.25 98 GLU A O 1
ATOM 792 N N . ILE A 1 99 ? 1.398 6.315 -3.167 1.00 82.12 99 ILE A N 1
ATOM 793 C CA . ILE A 1 99 ? -0.010 5.911 -3.327 1.00 82.12 99 ILE A CA 1
ATOM 794 C C . ILE A 1 99 ? -0.433 4.948 -2.214 1.00 82.12 99 ILE A C 1
ATOM 796 O O . ILE A 1 99 ? -1.497 5.120 -1.614 1.00 82.12 99 ILE A O 1
ATOM 800 N N . GLN A 1 100 ? 0.403 3.951 -1.912 1.00 81.69 100 GLN A N 1
ATOM 801 C CA . GLN A 1 100 ? 0.118 2.991 -0.848 1.00 81.69 100 GLN A CA 1
ATOM 802 C C . GLN A 1 100 ? 0.042 3.671 0.519 1.00 81.69 100 GLN A C 1
ATOM 804 O O . GLN A 1 100 ? -0.879 3.414 1.292 1.00 81.69 100 GLN A O 1
ATOM 809 N N . LEU A 1 101 ? 0.972 4.575 0.820 1.00 83.81 101 LEU A N 1
ATOM 810 C CA . LEU A 1 101 ? 1.013 5.271 2.101 1.00 83.81 101 LEU A CA 1
ATOM 811 C C . LEU A 1 101 ? -0.215 6.173 2.278 1.00 83.81 101 LEU A C 1
ATOM 813 O O . LEU A 1 101 ? -0.859 6.119 3.326 1.00 83.81 101 LEU A O 1
ATOM 817 N N . PHE A 1 102 ? -0.611 6.918 1.241 1.00 84.56 102 PHE A N 1
ATOM 818 C CA . PHE A 1 102 ? -1.851 7.699 1.250 1.00 84.56 102 PHE A CA 1
ATOM 819 C C . PHE A 1 102 ? -3.088 6.822 1.452 1.00 84.56 102 PHE A C 1
ATOM 821 O O . PHE A 1 102 ? -3.934 7.145 2.290 1.00 84.56 102 PHE A O 1
ATOM 828 N N . TYR A 1 103 ? -3.181 5.700 0.734 1.00 82.38 103 TYR A N 1
ATOM 829 C CA . TYR A 1 103 ? -4.275 4.743 0.885 1.00 82.38 103 TYR A CA 1
ATOM 830 C C . TYR A 1 103 ? -4.382 4.228 2.327 1.00 82.38 103 TYR A C 1
ATOM 832 O O . TYR A 1 103 ? -5.464 4.274 2.920 1.00 82.38 103 TYR A O 1
ATOM 840 N N . TRP A 1 104 ? -3.269 3.802 2.929 1.00 81.38 104 TRP A N 1
ATOM 841 C CA . TRP A 1 104 ? -3.255 3.293 4.301 1.00 81.38 104 TRP A CA 1
ATOM 842 C C . TRP A 1 104 ? -3.596 4.372 5.325 1.00 81.38 104 TRP A C 1
ATOM 844 O O . TRP A 1 104 ? -4.437 4.133 6.190 1.00 81.38 104 TRP A O 1
ATOM 854 N N . VAL A 1 105 ? -3.020 5.572 5.213 1.00 83.56 105 VAL A N 1
ATOM 855 C CA . VAL A 1 105 ? -3.338 6.696 6.108 1.00 83.56 105 VAL A CA 1
ATOM 856 C C . VAL A 1 105 ? -4.829 7.021 6.054 1.00 83.56 105 VAL A C 1
ATOM 858 O O . VAL A 1 105 ? -5.479 7.095 7.097 1.00 83.56 105 VAL A O 1
ATOM 861 N N . PHE A 1 106 ? -5.398 7.156 4.855 1.00 83.88 106 PHE A N 1
ATOM 862 C CA . PHE A 1 106 ? -6.816 7.468 4.689 1.00 83.88 106 PHE A CA 1
ATOM 863 C C . PHE A 1 106 ? -7.718 6.362 5.251 1.00 83.88 106 PHE A C 1
ATOM 865 O O . PHE A 1 106 ? -8.690 6.633 5.959 1.00 83.88 106 PHE A O 1
ATOM 872 N N . THR A 1 107 ? -7.344 5.106 5.013 1.00 82.00 107 THR A N 1
ATOM 873 C CA . THR A 1 107 ? -8.033 3.928 5.546 1.00 82.00 107 THR A CA 1
ATOM 874 C C . THR A 1 107 ? -8.035 3.923 7.075 1.00 82.00 107 THR A C 1
ATOM 876 O O . THR A 1 107 ? -9.092 3.771 7.691 1.00 82.00 107 THR A O 1
ATOM 879 N N . PHE A 1 108 ? -6.884 4.165 7.709 1.00 79.62 108 PHE A N 1
ATOM 880 C CA . PHE A 1 108 ? -6.776 4.262 9.165 1.00 79.62 108 PHE A CA 1
ATOM 881 C C . PHE A 1 108 ? -7.606 5.410 9.740 1.00 79.62 108 PHE A C 1
ATOM 883 O O . PHE A 1 108 ? -8.267 5.229 10.764 1.00 79.62 108 PHE A O 1
ATOM 890 N N . VAL A 1 109 ? -7.619 6.571 9.079 1.00 83.25 109 VAL A N 1
ATOM 891 C CA . VAL A 1 109 ? -8.435 7.721 9.491 1.00 83.25 109 VAL A CA 1
ATOM 892 C C . VAL A 1 109 ? -9.925 7.385 9.434 1.00 83.25 109 VAL A C 1
ATOM 894 O O . VAL A 1 109 ? -10.635 7.611 10.414 1.00 83.25 109 VAL A O 1
ATOM 897 N N . ILE A 1 110 ? -10.410 6.803 8.332 1.00 82.38 110 ILE A N 1
ATOM 898 C CA . ILE A 1 110 ? -11.818 6.399 8.201 1.00 82.38 110 ILE A CA 1
ATOM 899 C C . ILE A 1 110 ? -12.198 5.396 9.287 1.00 82.38 110 ILE A C 1
ATOM 901 O O . ILE A 1 110 ? -13.215 5.571 9.960 1.00 82.38 110 ILE A O 1
ATOM 905 N N . LEU A 1 111 ? -11.381 4.364 9.488 1.00 77.00 111 LEU A N 1
ATOM 906 C CA . LEU A 1 111 ? -11.637 3.351 10.507 1.00 77.00 111 LEU A CA 1
ATOM 907 C C . LEU A 1 111 ? -11.672 3.950 11.914 1.00 77.00 111 LEU A C 1
ATOM 909 O O . LEU A 1 1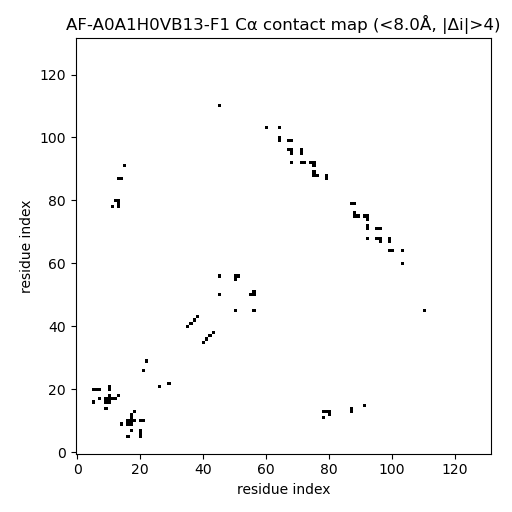11 ? -12.566 3.629 12.696 1.00 77.00 111 LEU A O 1
ATOM 913 N N . PHE A 1 112 ? -10.760 4.873 12.217 1.00 77.56 112 PHE A N 1
ATOM 914 C CA . PHE A 1 112 ? -10.747 5.598 13.483 1.00 77.56 112 PHE A CA 1
ATOM 915 C C . PHE A 1 112 ? -12.022 6.429 13.695 1.00 77.56 112 PHE A C 1
ATOM 917 O O . PHE A 1 112 ? -12.590 6.423 14.790 1.00 77.56 112 PHE A O 1
ATOM 924 N N . LEU A 1 113 ? -12.511 7.114 12.655 1.00 80.56 113 LEU A N 1
ATOM 925 C CA . LEU A 1 113 ? -13.763 7.875 12.713 1.00 80.56 113 LEU A CA 1
ATOM 926 C C . LEU A 1 113 ? -14.985 6.966 12.912 1.00 80.56 113 LEU A C 1
ATOM 928 O O . LEU A 1 113 ? -15.867 7.297 13.708 1.00 80.56 113 LEU A O 1
ATOM 932 N N . ILE A 1 114 ? -15.037 5.818 12.227 1.00 78.81 114 ILE A N 1
ATOM 933 C CA . ILE A 1 114 ? -16.108 4.824 12.393 1.00 78.81 114 ILE A CA 1
ATOM 934 C C . ILE A 1 114 ? -16.109 4.279 13.822 1.00 78.81 114 ILE A C 1
ATOM 936 O O . ILE A 1 114 ? -17.172 4.200 14.436 1.00 78.81 114 ILE A O 1
ATOM 940 N N . ASP A 1 115 ? -14.938 3.948 14.366 1.00 73.12 115 ASP A N 1
ATOM 941 C CA . ASP A 1 115 ? -14.800 3.421 15.724 1.00 73.12 115 ASP A CA 1
ATOM 942 C C . ASP A 1 115 ? -15.249 4.458 16.764 1.00 73.12 115 ASP A C 1
ATOM 944 O O . ASP A 1 115 ? -16.117 4.175 17.589 1.00 73.12 115 ASP A O 1
ATOM 948 N N . ARG A 1 116 ? -14.790 5.717 16.650 1.00 68.69 116 ARG A N 1
ATOM 949 C CA . ARG A 1 116 ? -15.291 6.822 17.489 1.00 68.69 116 ARG A CA 1
ATOM 950 C C . ARG A 1 116 ? -16.807 6.970 17.409 1.00 68.69 116 ARG A C 1
ATOM 952 O O . ARG A 1 116 ? -17.454 7.149 18.436 1.00 68.69 116 ARG A O 1
ATOM 959 N N . ARG A 1 117 ? -17.391 6.875 16.212 1.00 66.81 117 ARG A N 1
ATOM 960 C CA . ARG A 1 117 ? -18.846 6.977 16.030 1.00 66.81 117 ARG A CA 1
ATOM 961 C C . ARG A 1 117 ? -19.595 5.801 16.662 1.00 66.81 117 ARG A C 1
ATOM 963 O O . ARG A 1 117 ? -20.684 6.016 17.191 1.00 66.81 117 ARG A O 1
ATOM 970 N N . LYS A 1 118 ? -19.032 4.587 16.626 1.00 63.12 118 LYS A N 1
ATOM 971 C CA . LYS A 1 118 ? -19.579 3.418 17.332 1.00 63.12 118 LYS A CA 1
ATOM 972 C C . LYS A 1 118 ? -19.577 3.659 18.842 1.00 63.12 118 LYS A C 1
ATOM 974 O O . LYS A 1 118 ? -20.634 3.541 19.442 1.00 63.12 118 LYS A O 1
ATOM 979 N N . PHE A 1 119 ? -18.458 4.099 19.425 1.00 56.66 119 PHE A N 1
ATOM 980 C CA . PHE A 1 119 ? -18.378 4.396 20.862 1.00 56.66 119 PHE A CA 1
ATOM 981 C C . PHE A 1 119 ? -19.311 5.532 21.305 1.00 56.66 119 PHE A C 1
ATOM 983 O O . PHE A 1 119 ? -19.931 5.420 22.355 1.00 56.66 119 PHE A O 1
ATOM 990 N N . VAL A 1 120 ? -19.469 6.596 20.508 1.00 54.94 120 VAL A N 1
ATOM 991 C CA . VAL A 1 120 ? -20.399 7.698 20.830 1.00 54.94 120 VAL A CA 1
ATOM 992 C C . VAL A 1 120 ? -21.858 7.229 20.829 1.00 54.94 120 VAL A C 1
ATOM 994 O O . VAL A 1 120 ? -22.625 7.638 21.693 1.00 54.94 120 VAL A O 1
ATOM 997 N N . LYS A 1 121 ? -22.251 6.343 19.904 1.00 53.09 121 LYS A N 1
ATOM 998 C CA . LYS A 1 121 ? -23.619 5.800 19.870 1.00 53.09 121 LYS A CA 1
ATOM 999 C C . LYS A 1 121 ? -23.947 4.891 21.056 1.00 53.09 121 LYS A C 1
ATOM 1001 O O . LYS A 1 121 ? -25.115 4.785 21.404 1.00 53.09 121 LYS A O 1
ATOM 1006 N N . THR A 1 122 ? -22.960 4.246 21.675 1.00 54.62 122 THR A N 1
ATOM 1007 C CA . THR A 1 122 ? -23.203 3.350 22.818 1.00 54.62 122 THR A CA 1
ATOM 1008 C C . THR A 1 122 ? -23.404 4.103 24.140 1.00 54.62 122 THR A C 1
ATOM 1010 O O . THR A 1 122 ? -23.890 3.513 25.096 1.00 54.62 122 THR A O 1
ATOM 1013 N N . VAL A 1 123 ? -23.051 5.393 24.218 1.00 52.16 123 VAL A N 1
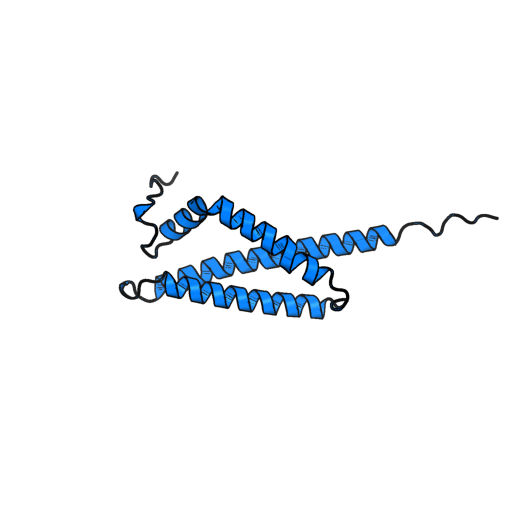ATOM 1014 C CA . VAL A 1 123 ? -23.010 6.168 25.478 1.00 52.16 123 VAL A CA 1
ATOM 1015 C C . VAL A 1 123 ? -24.281 7.011 25.716 1.00 52.16 123 VAL A C 1
ATOM 1017 O O . VAL A 1 123 ? -24.346 7.786 26.665 1.00 52.16 123 VAL A O 1
ATOM 1020 N N . THR A 1 124 ? -25.344 6.900 24.909 1.00 46.22 124 THR A N 1
ATOM 1021 C CA . THR A 1 124 ? -26.575 7.694 25.138 1.00 46.22 124 THR A CA 1
ATOM 1022 C C . THR A 1 124 ? -27.817 7.046 24.503 1.00 46.22 124 THR A C 1
ATOM 1024 O O . THR A 1 124 ? -27.788 6.838 23.290 1.00 46.22 124 THR A O 1
ATOM 1027 N N . PRO A 1 125 ? -28.957 6.833 25.205 1.00 47.47 125 PRO A N 1
ATOM 1028 C CA . PRO A 1 125 ? -29.197 6.669 26.647 1.00 47.47 125 PRO A CA 1
ATOM 1029 C C . PRO A 1 125 ? -30.168 5.489 26.945 1.00 47.47 125 PRO A C 1
ATOM 1031 O O . PRO A 1 125 ? -31.364 5.5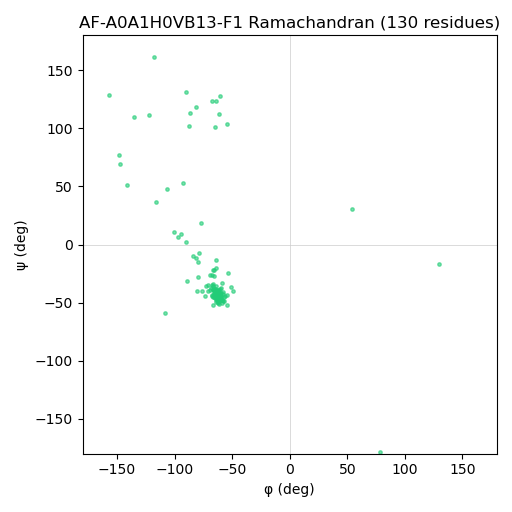91 26.693 1.00 47.47 125 PRO A O 1
ATOM 1034 N N . ALA A 1 126 ? -29.696 4.383 27.526 1.00 51.28 126 ALA A N 1
ATOM 1035 C CA . ALA A 1 126 ? -30.583 3.346 28.095 1.00 51.28 126 ALA A CA 1
ATOM 1036 C C . ALA A 1 126 ? -30.700 3.444 29.631 1.00 51.28 126 ALA A C 1
ATOM 1038 O O . ALA A 1 126 ? -31.230 2.548 30.276 1.00 51.28 126 ALA A O 1
ATOM 1039 N N . GLU A 1 127 ? -30.205 4.536 30.220 1.00 50.66 127 GLU A N 1
ATOM 1040 C CA . GLU A 1 127 ? -30.177 4.771 31.671 1.00 50.66 127 GLU A CA 1
ATOM 1041 C C . GLU A 1 127 ? -31.052 5.975 32.064 1.00 50.66 127 GLU A C 1
ATOM 1043 O O . GLU A 1 127 ? -30.705 6.768 32.931 1.00 50.66 127 GLU A O 1
ATOM 1048 N N . VAL A 1 128 ? -32.190 6.149 31.383 1.00 52.91 128 VAL A N 1
ATOM 1049 C CA . VAL A 1 128 ? -33.257 7.083 31.789 1.00 52.91 128 VAL A CA 1
ATOM 1050 C C . VAL A 1 128 ? -34.623 6.441 31.519 1.00 52.91 128 VAL A C 1
ATOM 1052 O O . VAL A 1 128 ? -35.478 7.018 30.862 1.00 52.91 128 VAL A O 1
ATOM 1055 N N . GLU A 1 129 ? -34.838 5.214 31.988 1.00 48.28 129 GLU A N 1
ATOM 1056 C CA . GLU A 1 129 ? -36.198 4.679 32.125 1.00 48.28 129 GLU A CA 1
ATOM 1057 C C . GLU A 1 129 ? -36.279 3.720 33.321 1.00 48.28 129 GLU A C 1
ATOM 1059 O O . GLU A 1 129 ? -36.399 2.509 33.195 1.00 48.28 129 GLU A O 1
ATOM 1064 N N . SER A 1 130 ? -36.165 4.292 34.521 1.00 40.66 130 SER A N 1
ATOM 1065 C CA . SER A 1 130 ? -36.844 3.758 35.704 1.00 40.66 130 SER A CA 1
ATOM 1066 C C . SER A 1 130 ? -37.202 4.900 36.660 1.00 40.66 130 SER A C 1
ATOM 1068 O O . SER A 1 130 ? -36.517 5.104 37.663 1.00 40.66 130 SER A O 1
ATOM 1070 N N . PRO A 1 131 ? -38.253 5.684 36.369 1.00 52.34 131 PRO A N 1
ATOM 1071 C CA . PRO A 1 131 ? -38.976 6.402 37.400 1.00 52.34 131 PRO A CA 1
ATOM 1072 C C . PRO A 1 131 ? -40.073 5.483 37.960 1.00 52.34 131 PRO A C 1
ATOM 1074 O O . PRO A 1 131 ? -41.104 5.306 37.315 1.00 52.34 131 PRO A O 1
ATOM 1077 N N . ALA A 1 132 ? -39.838 4.898 39.134 1.00 40.94 132 ALA A N 1
ATOM 1078 C CA . ALA A 1 132 ? -40.854 4.526 40.129 1.00 40.94 132 ALA A CA 1
ATOM 1079 C C . ALA A 1 132 ? -40.169 3.968 41.380 1.00 40.94 132 ALA A C 1
ATOM 1081 O O . ALA A 1 132 ? -39.444 2.958 41.247 1.00 40.94 132 ALA A O 1
#

Foldseek 3Di:
DPPDDLDCVCLLVLDPSNVVSVCVVCVVVVVVVVVCCCPVPVVCLLPPPVPPDPVSVVVVLVVVLVVQLVVQLVVLVVSDDPVVPCPSSVVSSVVSSVVSVVVSVVSVVVSVVVVVVVVVVVVDDPPPPDDD

Secondary structure (DSSP, 8-state):
-------GGGTTSSSHHHHHHHHHHSHHHHHHHHHHHIIIIIHHHHH-GGG-SHHHHHHHHHHHHHHHHHHHHHHHHHH--GGG-SHHHHHHHHHHHHHHHHHHHHHHHHHHHHHHHHHHHHTSSSSS----

Sequence (132 aa):
MPTHPMKLIEIGDGNLYSLMAYFHLFWPLLLAVGILTQYLIVVPLWDNQAVKSFKARLIIGICIAVVCIAFAGSISYIIWDQAEGTAPFYSFWWYLSEIQLFYWVFTFVILFLID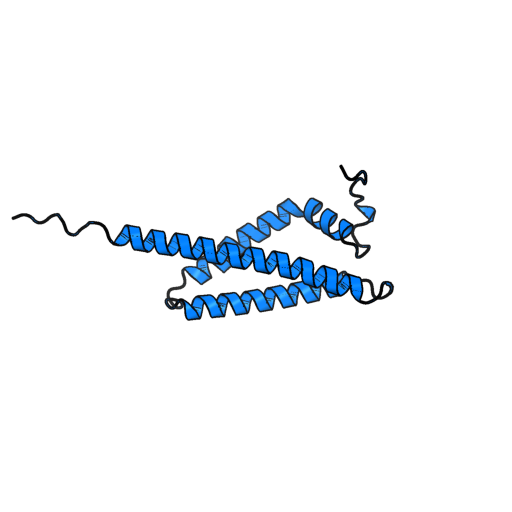RRKFVKTVTPAEVESPA

Solvent-accessible surface area (backbone atoms only — not comparable to full-atom values): 7652 Å² total; per-residue (Å²): 129,90,91,66,80,86,56,75,84,42,54,72,70,56,42,76,66,20,54,51,48,47,52,65,72,44,40,70,58,52,49,51,51,49,54,47,45,44,60,70,47,51,48,54,62,65,68,35,77,90,46,77,45,71,66,53,49,50,52,52,50,49,56,50,50,52,52,51,41,51,51,23,43,53,52,22,59,74,52,41,52,78,89,76,46,68,65,53,33,54,52,44,23,48,54,50,31,49,54,50,51,52,51,50,52,53,50,52,51,50,53,51,51,52,51,52,51,52,57,58,60,72,74,63,80,91,86,81,81,81,93,128

Mean predicted aligned error: 12.17 Å

Radius of gyration: 21.32 Å; Cα contacts (8 Å, |Δi|>4): 58; chains: 1; bounding box: 61×29×67 Å